Protein AF-A0A6G6J4X2-F1 (afdb_monomer_lite)

Sequence (137 aa):
MLRALFSVLLLALLAGCSLSPAQPPAPAPKPPVDLPVDAQNCLTHQECTLKTSRTLLFVFDYAEAGAALVENENRVLSTPEKAPKKGWPAIRIQLADPDGGRFEFSSECRQKRCIIKESRLLSCYRSYLDGKACRFR

Radius of gyration: 22.94 Å; chains: 1; bounding box: 40×28×81 Å

Foldseek 3Di:
DVVVVVVVVVVVVVVVPPPDDDDPPDPDDDPPPPDPPQLFWDAALVLLVQLVVLLVVLQVVLVVVPAARFDDDPQWTWRDPPGDLPQAWTKIWRRADSGIDGIDIFTGNPDPHHLADRVLSVVQSSCSSVVHHDDRD

pLDDT: mean 85.98, std 15.43, range [48.66, 98.75]

Structure (mmCIF, N/CA/C/O backbone):
data_AF-A0A6G6J4X2-F1
#
_entry.id   AF-A0A6G6J4X2-F1
#
loop_
_atom_site.group_PDB
_atom_site.id
_atom_site.type_symbol
_atom_site.label_atom_id
_atom_site.label_alt_id
_atom_site.label_comp_id
_atom_site.label_asym_id
_atom_site.label_entity_id
_atom_site.label_seq_id
_atom_site.pdbx_PDB_ins_code
_atom_site.Cartn_x
_atom_site.Cartn_y
_atom_site.Cartn_z
_atom_site.occupancy
_atom_site.B_iso_or_equiv
_atom_site.auth_seq_id
_atom_site.auth_comp_id
_atom_site.auth_asym_id
_atom_site.auth_atom_id
_atom_site.pdbx_PDB_model_num
ATOM 1 N N . MET A 1 1 ? -17.379 -1.011 -58.430 1.00 51.94 1 MET A N 1
ATOM 2 C CA . MET A 1 1 ? -16.036 -1.629 -58.310 1.00 51.94 1 MET A CA 1
ATOM 3 C C . MET A 1 1 ? -15.100 -0.906 -57.328 1.00 51.94 1 MET A C 1
ATOM 5 O O . MET A 1 1 ? -14.203 -1.548 -56.805 1.00 51.94 1 MET A O 1
ATOM 9 N N . LEU A 1 2 ? -15.350 0.365 -56.972 1.00 55.16 2 LEU A N 1
ATOM 10 C CA . LEU A 1 2 ? -14.530 1.139 -56.017 1.00 55.16 2 LEU A CA 1
ATOM 11 C C . LEU A 1 2 ? -14.575 0.652 -54.548 1.00 55.16 2 LEU A C 1
ATOM 13 O O . LEU A 1 2 ? -13.613 0.830 -53.812 1.00 55.16 2 LEU A O 1
ATOM 17 N N . ARG A 1 3 ? -15.673 0.013 -54.115 1.00 56.06 3 ARG A N 1
ATOM 18 C CA . ARG A 1 3 ? -15.835 -0.487 -52.732 1.00 56.06 3 ARG A CA 1
ATOM 19 C C . ARG A 1 3 ? -14.957 -1.700 -52.403 1.00 56.06 3 ARG A C 1
ATOM 21 O O . ARG A 1 3 ? -14.487 -1.805 -51.280 1.00 56.06 3 ARG A O 1
ATOM 28 N N . ALA A 1 4 ? -14.706 -2.580 -53.374 1.00 57.44 4 ALA A N 1
ATOM 29 C CA . ALA A 1 4 ? -13.888 -3.778 -53.162 1.00 57.44 4 ALA A CA 1
ATOM 30 C C . ALA A 1 4 ? -12.397 -3.437 -53.000 1.00 57.44 4 ALA A C 1
ATOM 32 O O . ALA A 1 4 ? -11.707 -4.041 -52.185 1.00 57.44 4 ALA A O 1
ATOM 33 N N . LEU A 1 5 ? -11.924 -2.412 -53.717 1.00 58.09 5 LEU A N 1
ATOM 34 C CA . LEU A 1 5 ? -10.549 -1.913 -53.620 1.00 58.09 5 LEU A CA 1
ATOM 35 C C . LEU A 1 5 ? -10.243 -1.331 -52.232 1.00 58.09 5 LEU A C 1
ATOM 37 O O . LEU A 1 5 ? -9.147 -1.519 -51.713 1.00 58.09 5 LEU A O 1
ATOM 41 N N . PHE A 1 6 ? -11.227 -0.686 -51.602 1.00 59.97 6 PHE A N 1
ATOM 42 C CA . PHE A 1 6 ? -11.068 -0.102 -50.269 1.00 59.97 6 PHE A CA 1
ATOM 43 C C . PHE A 1 6 ? -10.933 -1.172 -49.175 1.00 59.97 6 PHE A C 1
ATOM 45 O O . PHE A 1 6 ? -10.110 -1.035 -48.272 1.00 59.97 6 PHE A O 1
ATOM 52 N N . SER A 1 7 ? -11.686 -2.272 -49.282 1.00 62.25 7 SER A N 1
ATOM 53 C CA . SER A 1 7 ? -11.605 -3.393 -48.335 1.00 62.25 7 SER A CA 1
ATOM 54 C C . SER A 1 7 ? -10.265 -4.128 -48.404 1.00 62.25 7 SER A C 1
ATOM 56 O O . SER A 1 7 ? -9.724 -4.501 -47.366 1.00 62.25 7 SER A O 1
ATOM 58 N N . VAL A 1 8 ? -9.694 -4.288 -49.603 1.00 65.06 8 VAL A N 1
ATOM 59 C CA . VAL A 1 8 ? -8.372 -4.915 -49.784 1.00 65.06 8 VAL A CA 1
ATOM 60 C C . VAL A 1 8 ? -7.253 -4.024 -49.229 1.00 65.06 8 VAL A C 1
ATOM 62 O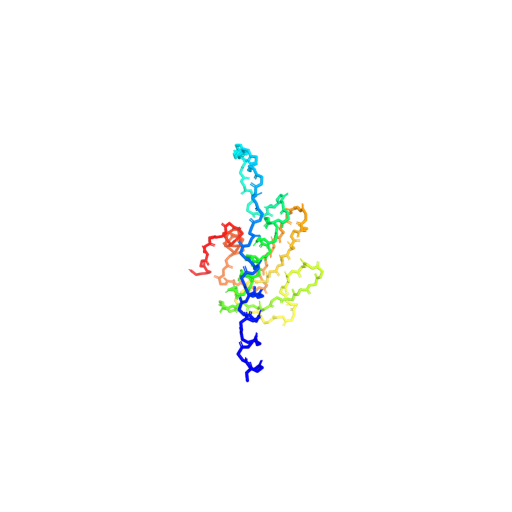 O . VAL A 1 8 ? -6.322 -4.527 -48.603 1.00 65.06 8 VAL A O 1
ATOM 65 N N . LEU A 1 9 ? -7.371 -2.700 -49.378 1.00 66.88 9 LEU A N 1
ATOM 66 C CA . LEU A 1 9 ? -6.396 -1.745 -48.845 1.00 66.88 9 LEU A CA 1
ATOM 67 C C . LEU A 1 9 ? -6.385 -1.716 -47.303 1.00 66.88 9 LEU A C 1
ATOM 69 O O . LEU A 1 9 ? -5.317 -1.685 -46.695 1.00 66.88 9 LEU A O 1
ATOM 73 N N . LEU A 1 10 ? -7.559 -1.796 -46.665 1.00 63.12 10 LEU A N 1
ATOM 74 C CA . LEU A 1 10 ? -7.700 -1.876 -45.203 1.00 63.12 10 LEU A CA 1
ATOM 75 C C . LEU A 1 10 ? -7.101 -3.165 -44.615 1.00 63.12 10 LEU A C 1
ATOM 77 O O . LEU A 1 10 ? -6.462 -3.114 -43.567 1.00 63.12 10 LEU A O 1
ATOM 81 N N . LEU A 1 11 ? -7.251 -4.302 -45.302 1.00 61.44 11 LEU A N 1
ATOM 82 C CA . LEU A 1 11 ? -6.641 -5.576 -44.897 1.00 61.44 11 LEU A CA 1
ATOM 83 C C . LEU A 1 11 ? -5.106 -5.553 -45.006 1.00 61.44 11 LEU A C 1
ATOM 85 O O . LEU A 1 11 ? -4.429 -6.107 -44.143 1.00 61.44 11 LEU A O 1
ATOM 89 N N . ALA A 1 12 ? -4.550 -4.872 -46.013 1.00 61.66 12 ALA A N 1
ATOM 90 C CA . ALA A 1 12 ? -3.101 -4.716 -46.163 1.00 61.66 12 ALA A CA 1
ATOM 91 C C . ALA A 1 12 ? -2.480 -3.807 -45.083 1.00 61.66 12 ALA A C 1
ATOM 93 O O . ALA A 1 12 ? -1.372 -4.073 -44.621 1.00 61.66 12 ALA A O 1
ATOM 94 N N . LEU A 1 13 ? -3.203 -2.775 -44.633 1.00 60.25 13 LEU A N 1
ATOM 95 C CA . LEU A 1 13 ? -2.758 -1.880 -43.555 1.00 60.25 13 LEU A CA 1
ATOM 96 C C . LEU A 1 13 ? -2.706 -2.579 -42.183 1.00 60.25 13 LEU A C 1
ATOM 98 O O . LEU A 1 13 ? -1.834 -2.270 -41.375 1.00 60.25 13 LEU A O 1
ATOM 102 N N . LEU A 1 14 ? -3.586 -3.555 -41.930 1.00 59.31 14 LEU A N 1
ATOM 103 C CA . LEU A 1 14 ? -3.611 -4.337 -40.682 1.00 59.31 14 LEU A CA 1
ATOM 104 C C . LEU A 1 14 ? -2.518 -5.421 -40.614 1.00 59.31 14 LEU A C 1
ATOM 106 O O . LEU A 1 14 ? -2.152 -5.850 -39.521 1.00 59.31 14 LEU A O 1
ATOM 110 N N . ALA A 1 15 ? -1.960 -5.842 -41.755 1.00 57.84 15 ALA A N 1
ATOM 111 C CA . ALA A 1 15 ? -0.886 -6.838 -41.814 1.00 57.84 15 ALA A CA 1
ATOM 112 C C . ALA A 1 15 ? 0.510 -6.265 -41.482 1.00 57.84 15 ALA A C 1
ATOM 114 O O . ALA A 1 15 ? 1.460 -7.021 -41.287 1.00 57.84 15 ALA A O 1
ATOM 115 N N . GLY A 1 16 ? 0.651 -4.937 -41.390 1.00 56.72 16 GLY A N 1
ATOM 116 C CA . GLY A 1 16 ? 1.925 -4.269 -41.099 1.00 56.72 16 GLY A CA 1
ATOM 117 C C . GLY A 1 16 ? 2.370 -4.318 -39.630 1.00 56.72 16 GLY A C 1
ATOM 118 O O . GLY A 1 16 ? 3.520 -4.004 -39.339 1.00 56.72 16 GLY A O 1
ATOM 119 N N . CYS A 1 17 ? 1.502 -4.722 -38.696 1.00 59.34 17 CYS A N 1
ATOM 120 C CA . CYS A 1 17 ? 1.813 -4.702 -37.259 1.00 59.34 17 CYS A CA 1
ATOM 121 C C . CYS A 1 17 ? 2.515 -5.967 -36.733 1.00 59.34 17 CYS A C 1
ATOM 123 O O . CYS A 1 17 ? 2.827 -6.024 -35.546 1.00 59.34 17 CYS A O 1
ATOM 125 N N . SER A 1 18 ? 2.780 -6.972 -37.575 1.00 55.97 18 SER A N 1
ATOM 126 C CA . SER A 1 18 ? 3.456 -8.215 -37.165 1.00 55.97 18 SER A CA 1
ATOM 127 C C . SER A 1 18 ? 4.938 -8.287 -37.544 1.00 55.97 18 SER A C 1
ATOM 129 O O . SER A 1 18 ? 5.578 -9.299 -37.261 1.00 55.97 18 SER A O 1
ATOM 131 N N . LEU A 1 19 ? 5.515 -7.249 -38.166 1.00 56.03 19 LEU A N 1
ATOM 132 C CA . LEU A 1 19 ? 6.968 -7.174 -38.342 1.00 56.03 19 LEU A CA 1
ATOM 133 C C . LEU A 1 19 ? 7.620 -6.766 -37.016 1.00 56.03 19 LEU A C 1
ATOM 135 O O . LEU A 1 19 ? 8.007 -5.618 -36.809 1.00 56.03 19 LEU A O 1
ATOM 139 N N . SER A 1 20 ? 7.739 -7.730 -36.105 1.00 59.72 20 SER A N 1
ATOM 140 C CA . SER A 1 20 ? 8.675 -7.628 -34.991 1.00 59.72 20 SER A CA 1
ATOM 141 C C . SER A 1 20 ? 10.096 -7.572 -35.564 1.00 59.72 20 SER A C 1
ATOM 143 O O . SER A 1 20 ? 10.507 -8.525 -36.233 1.00 59.72 20 SER A O 1
ATOM 145 N N . PRO A 1 21 ? 10.867 -6.492 -35.343 1.00 65.88 21 PRO A N 1
ATOM 146 C CA . PRO A 1 21 ? 12.286 -6.506 -35.664 1.00 65.88 21 PRO A CA 1
ATOM 147 C C . PRO A 1 21 ? 12.962 -7.626 -34.867 1.00 65.88 21 PRO A C 1
ATOM 149 O O . PRO A 1 21 ? 12.620 -7.862 -33.706 1.00 65.88 21 PRO A O 1
ATOM 152 N N . ALA A 1 22 ? 13.903 -8.332 -35.499 1.00 67.50 22 ALA A N 1
ATOM 153 C CA . ALA A 1 22 ? 14.686 -9.371 -34.843 1.00 67.50 22 ALA A CA 1
ATOM 154 C C . ALA A 1 22 ? 15.351 -8.780 -33.593 1.00 67.50 22 ALA A C 1
ATOM 156 O O . ALA A 1 22 ? 16.185 -7.877 -33.682 1.00 67.50 22 ALA A O 1
ATOM 157 N N . GLN A 1 23 ? 14.924 -9.254 -32.424 1.00 65.50 23 GLN A N 1
ATOM 158 C CA . GLN A 1 23 ? 15.416 -8.755 -31.152 1.00 65.50 23 GLN A CA 1
ATOM 159 C C . GLN A 1 23 ? 16.892 -9.159 -31.011 1.00 65.50 23 GLN A C 1
ATOM 161 O O . GLN A 1 23 ? 17.213 -10.331 -31.232 1.00 65.50 23 GLN A O 1
ATOM 166 N N . PRO A 1 24 ? 17.802 -8.225 -30.671 1.00 75.19 24 PRO A N 1
ATOM 167 C CA . PRO A 1 24 ? 19.191 -8.565 -30.401 1.00 75.19 24 PRO A CA 1
ATOM 168 C C . PRO A 1 24 ? 19.262 -9.6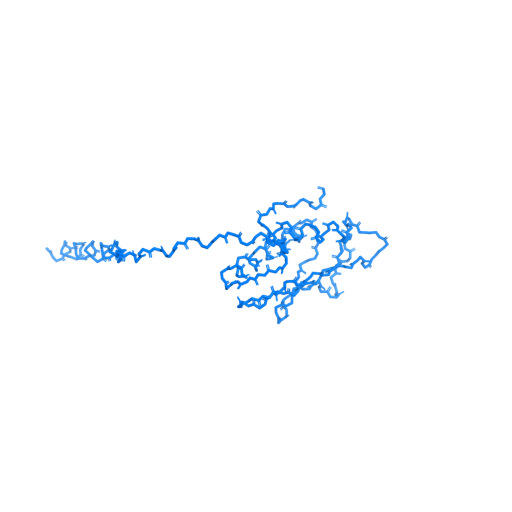72 -29.342 1.00 75.19 24 PRO A C 1
ATOM 170 O O . PRO A 1 24 ? 18.418 -9.688 -28.436 1.00 75.19 24 PRO A O 1
ATOM 173 N N . PRO A 1 25 ? 20.244 -10.587 -29.424 1.00 73.94 25 PRO A N 1
ATOM 174 C CA . PRO A 1 25 ? 20.412 -11.626 -28.420 1.00 73.94 25 PRO A CA 1
ATOM 175 C C . PRO A 1 25 ? 20.500 -10.975 -27.040 1.00 73.94 25 PRO A C 1
ATOM 177 O O . PRO A 1 25 ? 21.331 -10.095 -26.802 1.00 73.94 25 PRO A O 1
ATOM 180 N N . ALA A 1 26 ? 19.588 -11.376 -26.153 1.00 76.88 26 ALA A N 1
ATOM 181 C CA . ALA A 1 26 ? 19.547 -10.851 -24.802 1.00 76.88 26 ALA A CA 1
ATOM 182 C C . ALA A 1 26 ? 20.891 -11.141 -24.109 1.00 76.88 26 ALA A C 1
ATOM 184 O O . ALA A 1 26 ? 21.413 -12.254 -24.240 1.00 76.88 26 ALA A O 1
ATOM 185 N N . PRO A 1 27 ? 21.469 -10.168 -23.383 1.00 76.06 27 PRO A N 1
ATOM 186 C CA . PRO A 1 27 ? 22.659 -10.418 -22.588 1.00 76.06 27 PRO A CA 1
ATOM 187 C C . PRO A 1 27 ? 22.388 -11.548 -21.592 1.00 76.06 27 PRO A C 1
ATOM 189 O O . PRO A 1 27 ? 21.276 -11.682 -21.075 1.00 76.06 27 PRO A O 1
ATOM 192 N N . ALA A 1 28 ? 23.415 -12.364 -21.342 1.00 76.88 28 ALA A N 1
ATOM 193 C CA . ALA A 1 28 ? 23.324 -13.491 -20.425 1.00 76.88 28 ALA A CA 1
ATOM 194 C C . ALA A 1 28 ? 22.734 -13.035 -19.074 1.00 76.88 28 ALA A C 1
ATOM 196 O O . ALA A 1 28 ? 23.161 -11.994 -18.554 1.00 76.88 28 ALA A O 1
ATOM 197 N N . PRO A 1 29 ? 21.769 -13.782 -18.501 1.00 70.44 29 PRO A N 1
ATOM 198 C CA . PRO A 1 29 ? 21.213 -13.461 -17.197 1.00 70.44 29 PRO A CA 1
ATOM 199 C C . PRO A 1 29 ? 22.349 -13.338 -16.184 1.00 70.44 29 PRO A C 1
ATOM 201 O O . PRO A 1 29 ? 23.132 -14.273 -16.002 1.00 70.44 29 PRO A O 1
ATOM 204 N N . LYS A 1 30 ? 22.461 -12.176 -15.535 1.00 71.69 30 LYS A N 1
ATOM 205 C CA . LYS A 1 30 ? 23.375 -12.035 -14.400 1.00 71.69 30 LYS A CA 1
ATOM 206 C C . LYS A 1 30 ? 22.934 -13.034 -13.321 1.00 71.69 30 LYS A C 1
ATOM 208 O O . LYS A 1 30 ? 21.725 -13.141 -13.091 1.00 71.69 30 LYS A O 1
ATOM 213 N N . PRO A 1 31 ? 23.867 -13.752 -12.670 1.00 62.03 31 PRO A N 1
ATOM 214 C CA . PRO A 1 31 ? 23.528 -14.622 -11.553 1.00 62.03 31 PRO A CA 1
ATOM 215 C C . PRO A 1 31 ? 22.716 -13.828 -10.523 1.00 62.03 31 PRO A C 1
ATOM 217 O O . PRO A 1 31 ? 23.100 -12.690 -10.222 1.00 62.03 31 PRO A O 1
ATOM 220 N N . PRO A 1 32 ? 21.596 -14.368 -10.013 1.00 60.16 32 PRO A N 1
ATOM 221 C CA . PRO A 1 32 ? 20.832 -13.690 -8.983 1.00 60.16 32 PRO A CA 1
ATOM 222 C C . PRO A 1 32 ? 21.743 -13.477 -7.775 1.00 60.16 32 PRO A C 1
ATOM 224 O O . PRO A 1 32 ? 22.293 -14.421 -7.210 1.00 60.16 32 PRO A O 1
ATOM 227 N N . VAL A 1 33 ? 21.952 -12.211 -7.424 1.00 52.00 33 VAL A N 1
ATOM 228 C CA . VAL A 1 33 ? 22.633 -11.840 -6.188 1.00 52.00 33 VAL A CA 1
ATOM 229 C C . VAL A 1 33 ? 21.656 -12.148 -5.060 1.00 52.00 33 VAL A C 1
ATOM 231 O O . VAL A 1 33 ? 20.656 -11.452 -4.900 1.00 52.00 33 VAL A O 1
ATOM 234 N N . ASP A 1 34 ? 21.939 -13.212 -4.316 1.00 51.59 34 ASP A N 1
ATOM 235 C CA . ASP A 1 34 ? 21.117 -13.702 -3.207 1.00 51.59 34 ASP A CA 1
ATOM 236 C C . ASP A 1 34 ? 21.380 -12.859 -1.944 1.00 51.59 34 ASP A C 1
ATOM 238 O O . ASP A 1 34 ? 21.923 -13.307 -0.936 1.00 51.59 34 ASP A O 1
ATOM 242 N N . LEU A 1 35 ? 21.079 -11.563 -2.036 1.00 48.66 35 LEU A N 1
ATOM 243 C CA . LEU A 1 35 ? 20.862 -10.739 -0.852 1.00 48.66 35 LEU A CA 1
ATOM 244 C C . LEU A 1 35 ? 19.444 -11.032 -0.353 1.00 48.66 35 LEU A C 1
ATOM 246 O O . LEU A 1 35 ? 18.564 -11.257 -1.185 1.00 48.66 35 LEU A O 1
ATOM 250 N N . PRO A 1 36 ? 19.176 -10.983 0.967 1.00 53.78 36 PRO A N 1
ATOM 251 C CA . PRO A 1 36 ? 17.809 -11.016 1.464 1.00 53.78 36 PRO A CA 1
ATOM 252 C C . PRO A 1 36 ? 17.030 -9.923 0.736 1.00 53.78 36 PRO A C 1
ATOM 254 O O . PRO A 1 36 ? 17.289 -8.735 0.946 1.00 53.78 36 PRO A O 1
ATOM 257 N N . VAL A 1 37 ? 16.141 -10.317 -0.176 1.00 67.12 37 VAL A N 1
ATOM 258 C CA . VAL A 1 37 ? 15.352 -9.361 -0.944 1.00 67.12 37 VAL A CA 1
ATOM 259 C C . VAL A 1 37 ? 14.420 -8.712 0.058 1.00 67.12 37 VAL A C 1
ATOM 261 O O . VAL A 1 37 ? 13.422 -9.292 0.484 1.00 67.12 37 VAL A O 1
ATOM 264 N N . ASP A 1 38 ? 14.787 -7.518 0.506 1.00 84.88 38 ASP A N 1
ATOM 265 C CA . ASP A 1 38 ? 13.883 -6.705 1.287 1.00 84.88 38 ASP A CA 1
ATOM 266 C C . ASP A 1 38 ? 12.683 -6.407 0.393 1.00 84.88 38 ASP A C 1
ATOM 268 O O . ASP A 1 38 ? 12.794 -5.665 -0.584 1.00 84.88 38 ASP A O 1
ATOM 272 N N . ALA A 1 39 ? 11.538 -7.006 0.718 1.00 90.50 39 ALA A N 1
ATOM 273 C CA . ALA A 1 39 ? 10.304 -6.840 -0.037 1.00 90.50 39 ALA A CA 1
ATOM 274 C C . ALA A 1 39 ? 9.974 -5.356 -0.274 1.00 90.50 39 ALA A C 1
ATOM 276 O O . ALA A 1 39 ? 9.396 -5.010 -1.302 1.00 90.50 39 ALA A O 1
ATOM 277 N N . GLN A 1 40 ? 10.387 -4.472 0.641 1.00 95.69 40 GLN A N 1
ATOM 278 C CA . GLN A 1 40 ? 10.163 -3.034 0.560 1.00 95.69 40 GLN A CA 1
ATOM 279 C C . GLN A 1 40 ? 11.183 -2.273 -0.292 1.00 95.69 40 GLN A C 1
ATOM 281 O O . GLN A 1 40 ? 10.947 -1.099 -0.539 1.00 95.69 40 GLN A O 1
ATOM 286 N N . ASN A 1 41 ? 12.273 -2.881 -0.756 1.00 96.19 41 ASN A N 1
ATOM 287 C CA . ASN A 1 41 ? 13.202 -2.239 -1.687 1.00 96.19 41 ASN A CA 1
ATOM 288 C C . ASN A 1 41 ? 12.848 -2.572 -3.139 1.00 96.19 41 ASN A C 1
ATOM 290 O O . ASN A 1 41 ? 12.361 -3.662 -3.429 1.00 96.19 41 ASN A O 1
ATOM 294 N N . CYS A 1 42 ? 13.113 -1.642 -4.049 1.00 95.12 42 CYS A N 1
ATOM 295 C CA . CYS A 1 42 ? 13.132 -1.879 -5.487 1.00 95.12 42 CYS A CA 1
ATOM 296 C C . CYS A 1 42 ? 14.386 -1.248 -6.096 1.00 95.12 42 CYS A C 1
ATOM 298 O O . CYS A 1 42 ? 14.832 -0.192 -5.643 1.00 95.12 42 CYS A O 1
ATOM 300 N N . LEU A 1 43 ? 14.970 -1.907 -7.098 1.00 93.44 43 LEU A N 1
ATOM 301 C CA . LEU A 1 43 ? 16.253 -1.501 -7.690 1.00 93.44 43 LEU A CA 1
ATOM 302 C C . LEU A 1 43 ? 16.127 -0.958 -9.114 1.00 93.44 43 LEU A C 1
ATOM 304 O O . LEU A 1 43 ? 17.071 -0.374 -9.633 1.00 93.44 43 LEU A O 1
ATOM 308 N N . THR A 1 44 ? 14.996 -1.206 -9.772 1.00 94.62 44 THR A N 1
ATOM 309 C CA . THR A 1 44 ? 14.784 -0.832 -11.173 1.00 94.62 44 THR A CA 1
ATOM 310 C C . THR A 1 44 ? 13.422 -0.194 -11.363 1.00 94.62 44 THR A C 1
ATOM 312 O O . THR A 1 44 ? 12.476 -0.510 -10.641 1.00 94.62 44 THR A O 1
ATOM 315 N N . HIS A 1 45 ? 13.296 0.614 -12.415 1.00 95.44 45 HIS A N 1
ATOM 316 C CA . HIS A 1 45 ? 12.042 1.272 -12.765 1.00 95.44 45 HIS A CA 1
ATOM 317 C C . HIS A 1 45 ? 10.860 0.318 -12.935 1.00 95.44 45 HIS A C 1
ATOM 319 O O . HIS A 1 45 ? 9.751 0.563 -12.451 1.00 95.44 45 HIS A O 1
ATOM 325 N N . GLN A 1 46 ? 11.111 -0.818 -13.581 1.00 96.50 46 GLN A N 1
ATOM 326 C CA . GLN A 1 46 ? 10.109 -1.857 -13.768 1.00 96.50 46 GLN A CA 1
ATOM 327 C C . GLN A 1 46 ? 9.691 -2.489 -12.434 1.00 96.50 46 GLN A C 1
ATOM 329 O O . GLN A 1 46 ? 8.499 -2.678 -12.191 1.00 96.50 46 GLN A O 1
ATOM 334 N N . GLU A 1 47 ? 10.651 -2.799 -11.560 1.00 95.38 47 GLU A N 1
ATOM 335 C CA . GLU A 1 47 ? 10.363 -3.373 -10.246 1.00 95.38 47 GLU A CA 1
ATOM 336 C C . GLU A 1 47 ? 9.592 -2.388 -9.361 1.00 95.38 47 GLU A C 1
ATOM 338 O O . GLU A 1 47 ? 8.591 -2.769 -8.753 1.00 95.38 47 GLU A O 1
ATOM 343 N N . CYS A 1 48 ? 10.019 -1.123 -9.317 1.00 96.75 48 CYS A N 1
ATOM 344 C CA . CYS A 1 48 ? 9.354 -0.086 -8.537 1.00 96.75 48 CYS A CA 1
ATOM 345 C C . CYS A 1 48 ? 7.921 0.128 -9.027 1.00 96.75 48 CYS A C 1
ATOM 347 O O . CYS A 1 48 ? 7.000 0.121 -8.215 1.00 96.75 48 CYS A O 1
ATOM 349 N N . THR A 1 49 ? 7.705 0.200 -10.344 1.00 97.25 49 THR A N 1
ATOM 350 C CA . THR A 1 49 ? 6.361 0.315 -10.932 1.00 97.25 49 THR A CA 1
ATOM 351 C C . THR A 1 49 ? 5.479 -0.879 -10.561 1.00 97.25 49 THR A C 1
ATOM 353 O O . THR A 1 49 ? 4.349 -0.696 -10.105 1.00 97.25 49 THR A O 1
ATOM 356 N N . LEU A 1 50 ? 5.998 -2.106 -10.680 1.00 97.56 50 LEU A N 1
ATOM 357 C CA . LEU A 1 50 ? 5.267 -3.318 -10.304 1.00 97.56 50 LEU A CA 1
ATOM 358 C C . LEU A 1 50 ? 4.904 -3.326 -8.812 1.00 97.56 50 LEU A C 1
ATOM 360 O O . LEU A 1 50 ? 3.779 -3.676 -8.444 1.00 97.56 50 LEU A O 1
ATOM 364 N N . LYS A 1 51 ? 5.839 -2.931 -7.944 1.00 97.94 51 LYS A N 1
ATOM 365 C CA . LYS A 1 51 ? 5.603 -2.832 -6.501 1.00 97.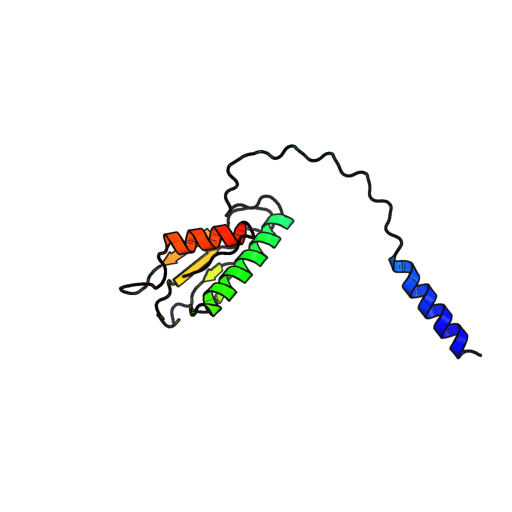94 51 LYS A CA 1
ATOM 366 C C . LYS A 1 51 ? 4.617 -1.721 -6.160 1.00 97.94 51 LYS A C 1
ATOM 368 O O . LYS A 1 51 ? 3.749 -1.955 -5.330 1.00 97.94 51 LYS A O 1
ATOM 373 N N . THR A 1 52 ? 4.636 -0.589 -6.862 1.00 98.00 52 THR A N 1
ATOM 374 C CA . THR A 1 52 ? 3.599 0.444 -6.744 1.00 98.00 52 THR A CA 1
ATOM 375 C C . THR A 1 52 ? 2.223 -0.110 -7.101 1.00 98.00 52 THR A C 1
ATOM 377 O O . THR A 1 52 ? 1.293 0.061 -6.317 1.00 98.00 52 THR A O 1
ATOM 380 N N . SER A 1 53 ? 2.074 -0.831 -8.218 1.00 98.00 53 SER A N 1
ATOM 381 C CA . SER A 1 53 ? 0.796 -1.470 -8.566 1.00 98.00 53 SER A CA 1
ATOM 382 C C . SER A 1 53 ? 0.323 -2.440 -7.477 1.00 98.00 53 SER A C 1
ATOM 384 O O . SER A 1 53 ? -0.851 -2.441 -7.117 1.00 98.00 53 SER A O 1
ATOM 386 N N . ARG A 1 54 ? 1.235 -3.224 -6.892 1.00 98.06 54 ARG A N 1
ATOM 387 C CA . ARG A 1 54 ? 0.933 -4.137 -5.776 1.00 98.06 54 ARG A CA 1
ATOM 388 C C . ARG A 1 54 ? 0.558 -3.404 -4.487 1.00 98.06 54 ARG A C 1
ATOM 390 O O . ARG A 1 54 ? -0.347 -3.849 -3.788 1.00 98.06 54 ARG A O 1
ATOM 397 N N . THR A 1 55 ? 1.197 -2.273 -4.190 1.00 98.25 55 THR A N 1
ATOM 398 C CA . THR A 1 55 ? 0.805 -1.390 -3.084 1.00 98.25 55 THR A CA 1
ATOM 399 C C . THR A 1 55 ? -0.610 -0.853 -3.284 1.00 98.25 55 THR A C 1
ATOM 401 O O . THR A 1 55 ? -1.375 -0.801 -2.324 1.00 98.25 55 THR A O 1
ATOM 404 N N . LEU A 1 56 ? -0.982 -0.495 -4.518 1.00 97.81 56 LEU A N 1
ATOM 405 C CA . LEU A 1 56 ? -2.339 -0.047 -4.833 1.00 97.81 56 LEU A CA 1
ATOM 406 C C . LEU A 1 56 ? -3.371 -1.168 -4.633 1.00 97.81 56 LEU A C 1
ATOM 408 O O . LEU A 1 56 ? -4.403 -0.939 -4.013 1.00 97.81 56 LEU A O 1
ATOM 412 N N . LEU A 1 57 ? -3.070 -2.394 -5.067 1.00 97.25 57 LEU A N 1
ATOM 413 C CA . LEU A 1 57 ? -3.926 -3.554 -4.786 1.00 97.25 57 LEU A CA 1
ATOM 414 C C . LEU A 1 57 ? -4.086 -3.792 -3.279 1.00 97.25 57 LEU A C 1
ATOM 416 O O . LEU A 1 57 ? -5.203 -3.943 -2.800 1.00 97.25 57 LEU A O 1
ATOM 420 N N . PHE A 1 58 ? -2.990 -3.726 -2.516 1.00 97.75 58 PHE A N 1
ATOM 421 C CA . PHE A 1 58 ? -3.039 -3.852 -1.060 1.00 97.75 58 PHE A CA 1
ATOM 422 C C . PHE A 1 58 ? -3.999 -2.842 -0.418 1.00 97.75 58 PHE A C 1
ATOM 424 O O . PHE A 1 58 ? -4.774 -3.226 0.455 1.00 97.75 58 PHE A O 1
ATOM 431 N N . VAL A 1 59 ? -3.958 -1.561 -0.812 1.00 97.50 59 VAL A N 1
ATOM 432 C CA . VAL A 1 59 ? -4.845 -0.550 -0.208 1.00 97.50 59 VAL A CA 1
ATOM 433 C C . VAL A 1 59 ? -6.309 -0.751 -0.597 1.00 97.50 59 VAL A C 1
ATOM 435 O O . VAL A 1 59 ? -7.180 -0.476 0.229 1.00 97.50 59 VAL A O 1
ATOM 438 N N . PHE A 1 60 ? -6.593 -1.271 -1.796 1.00 96.56 60 PHE A N 1
ATOM 439 C CA . PHE A 1 60 ? -7.956 -1.632 -2.188 1.00 96.56 60 PHE A CA 1
ATOM 440 C C . PHE A 1 60 ? -8.476 -2.824 -1.386 1.00 96.56 60 PHE A C 1
ATOM 442 O O . PHE A 1 60 ? -9.534 -2.708 -0.772 1.00 96.56 60 PHE A O 1
ATOM 449 N N . ASP A 1 61 ? -7.704 -3.904 -1.283 1.00 96.75 61 ASP A N 1
ATOM 450 C CA . ASP A 1 61 ? -8.099 -5.096 -0.525 1.00 96.75 61 ASP A CA 1
ATOM 451 C C . ASP A 1 61 ? -8.216 -4.783 0.981 1.00 96.75 61 ASP A C 1
ATOM 453 O O . ASP A 1 61 ? -9.073 -5.317 1.691 1.00 96.75 61 ASP A O 1
ATOM 457 N N . TYR A 1 62 ? -7.380 -3.869 1.490 1.00 96.00 62 TYR A N 1
ATOM 458 C CA . TYR A 1 62 ? -7.471 -3.359 2.859 1.00 96.00 62 TYR A CA 1
ATOM 459 C C . TYR A 1 62 ? -8.788 -2.609 3.103 1.00 96.00 62 TYR A C 1
ATOM 461 O O . TYR A 1 62 ? -9.455 -2.831 4.119 1.00 96.00 62 TYR A O 1
ATOM 469 N N . ALA A 1 63 ? -9.193 -1.750 2.163 1.00 95.50 63 ALA A N 1
ATOM 470 C CA . ALA A 1 63 ? -10.465 -1.039 2.227 1.00 95.50 63 ALA A CA 1
ATOM 471 C C . ALA A 1 63 ? -11.667 -1.986 2.061 1.00 95.50 63 ALA A C 1
ATOM 473 O O . ALA A 1 63 ? -12.638 -1.866 2.809 1.00 95.50 63 ALA A O 1
ATOM 474 N N . GLU A 1 64 ? -11.587 -2.968 1.159 1.00 95.12 64 GLU A N 1
ATOM 475 C CA . GLU A 1 64 ? -12.614 -4.001 0.968 1.00 95.12 64 GLU A CA 1
ATOM 476 C C . GLU A 1 64 ? -12.851 -4.805 2.254 1.00 95.12 64 GLU A C 1
ATOM 478 O O . GLU A 1 64 ? -13.992 -5.074 2.632 1.00 95.12 64 GLU A O 1
ATOM 483 N N . ALA A 1 65 ? -11.786 -5.107 3.003 1.00 94.56 65 ALA A N 1
ATOM 484 C CA . ALA A 1 65 ? -11.892 -5.776 4.298 1.00 94.56 65 ALA A CA 1
ATOM 485 C C . ALA A 1 65 ? -12.611 -4.929 5.376 1.00 94.56 65 ALA A C 1
ATOM 487 O O . ALA A 1 65 ? -12.980 -5.446 6.439 1.00 94.56 65 ALA A O 1
ATOM 488 N N . GLY A 1 66 ? -12.847 -3.643 5.108 1.00 94.06 66 GLY A N 1
ATOM 489 C CA . GLY A 1 66 ? -13.614 -2.719 5.940 1.00 94.06 66 GLY A CA 1
ATOM 490 C C . GLY A 1 66 ? -12.791 -1.584 6.548 1.00 94.06 66 GLY A C 1
ATOM 491 O O . GLY A 1 66 ? -13.326 -0.837 7.377 1.00 94.06 66 GLY A O 1
ATOM 492 N N . ALA A 1 67 ? -11.511 -1.457 6.182 1.00 95.44 67 ALA A N 1
ATOM 493 C CA . ALA A 1 67 ? -10.703 -0.311 6.570 1.00 95.44 67 ALA A CA 1
ATOM 494 C C . ALA A 1 67 ? -11.120 0.960 5.811 1.00 95.44 67 ALA A C 1
ATOM 496 O O . ALA A 1 67 ? -11.960 0.941 4.912 1.00 95.44 67 ALA A O 1
ATOM 497 N N . ALA A 1 68 ? -10.552 2.099 6.200 1.00 95.06 68 ALA A N 1
ATOM 498 C CA . ALA A 1 68 ? -10.791 3.351 5.497 1.00 95.06 68 ALA A CA 1
ATOM 499 C C . ALA A 1 68 ? -10.050 3.384 4.151 1.00 95.06 68 ALA A C 1
ATOM 501 O O . ALA A 1 68 ? -8.915 2.914 4.059 1.00 95.06 68 ALA A O 1
ATOM 502 N N . LEU A 1 69 ? -10.671 4.003 3.143 1.00 95.00 69 LEU A N 1
ATOM 503 C CA . LEU A 1 69 ? -9.970 4.410 1.925 1.00 95.00 69 LEU A CA 1
ATOM 504 C C . LEU A 1 69 ? -8.855 5.398 2.281 1.00 95.00 69 LEU A C 1
ATOM 506 O O . LEU A 1 69 ? -9.010 6.219 3.188 1.00 95.00 69 LEU A O 1
ATOM 510 N N . VAL A 1 70 ? -7.738 5.292 1.568 1.00 97.31 70 VAL A N 1
ATOM 511 C CA . VAL A 1 70 ? -6.584 6.179 1.731 1.00 97.31 70 VAL A CA 1
ATOM 512 C C . VAL A 1 70 ? -6.682 7.385 0.803 1.00 97.31 70 VAL A C 1
ATOM 514 O O . VAL A 1 70 ? -7.229 7.294 -0.295 1.00 97.31 70 VAL A O 1
ATOM 517 N N . GLU A 1 71 ? -6.115 8.501 1.238 1.00 97.50 71 GLU A N 1
ATOM 518 C CA . GLU A 1 71 ? -5.816 9.658 0.397 1.00 97.50 71 GLU A CA 1
ATOM 519 C C . GLU A 1 71 ? -4.416 9.504 -0.206 1.00 97.50 71 GLU A C 1
ATOM 521 O O . GLU A 1 71 ? -3.567 8.810 0.355 1.00 97.50 71 GLU A O 1
ATOM 526 N N . ASN A 1 72 ? -4.185 10.128 -1.362 1.00 96.88 72 ASN A N 1
ATOM 527 C CA . ASN A 1 72 ? -2.874 10.184 -2.001 1.00 96.88 72 ASN A CA 1
ATOM 528 C C . ASN A 1 72 ? -2.398 11.633 -2.060 1.00 96.88 72 ASN A C 1
ATOM 530 O O . ASN A 1 72 ? -2.956 12.436 -2.806 1.00 96.88 72 ASN A O 1
ATOM 534 N N . GLU A 1 73 ? -1.333 11.932 -1.328 1.00 96.81 73 GLU A N 1
ATOM 535 C CA . GLU A 1 73 ? -0.677 13.234 -1.335 1.00 96.81 73 GLU A CA 1
ATOM 536 C C . GLU A 1 73 ? 0.814 13.042 -1.588 1.00 96.81 73 GLU A C 1
ATOM 538 O O . GLU A 1 73 ? 1.519 12.442 -0.781 1.00 96.81 73 GLU A O 1
ATOM 543 N N . ASN A 1 74 ? 1.321 13.539 -2.719 1.00 95.00 74 ASN A N 1
ATOM 544 C CA . ASN A 1 74 ? 2.753 13.502 -3.040 1.00 95.00 74 ASN A CA 1
ATOM 545 C C . ASN A 1 74 ? 3.389 12.106 -2.871 1.00 95.00 74 ASN A C 1
ATOM 547 O O . ASN A 1 74 ? 4.475 11.968 -2.307 1.00 95.00 74 ASN A O 1
ATOM 551 N N . ARG A 1 75 ? 2.714 11.060 -3.376 1.00 95.62 75 ARG A N 1
ATOM 552 C CA . ARG A 1 75 ? 3.153 9.650 -3.290 1.00 95.62 75 ARG A CA 1
ATOM 553 C C . ARG A 1 75 ? 3.134 9.069 -1.875 1.00 95.62 75 ARG A C 1
ATOM 555 O O . ARG A 1 75 ? 3.765 8.041 -1.619 1.00 95.62 75 ARG A O 1
ATOM 562 N N . VAL A 1 76 ? 2.399 9.706 -0.974 1.00 98.38 76 VAL A N 1
ATOM 563 C CA . VAL A 1 76 ? 2.050 9.177 0.338 1.00 98.38 76 VAL A CA 1
ATOM 564 C C . VAL A 1 76 ? 0.607 8.720 0.286 1.00 98.38 76 VAL A C 1
ATOM 566 O O . VAL A 1 76 ? -0.282 9.519 0.015 1.00 98.38 76 VAL A O 1
ATOM 569 N N . LEU A 1 77 ? 0.378 7.442 0.573 1.00 98.50 77 LEU A N 1
ATOM 570 C CA . LEU A 1 77 ? -0.956 6.899 0.781 1.00 98.50 77 LEU A CA 1
ATOM 571 C C . LEU A 1 77 ? -1.241 6.879 2.280 1.00 98.50 77 LEU A C 1
ATOM 573 O O . LEU A 1 77 ? -0.548 6.175 3.015 1.00 98.50 77 LEU A O 1
ATOM 577 N N . SER A 1 78 ? -2.223 7.632 2.759 1.00 98.25 78 SER A N 1
ATOM 578 C CA . SER A 1 78 ? -2.498 7.753 4.196 1.00 98.25 78 SER A CA 1
ATOM 579 C C . SER A 1 78 ? -3.978 7.602 4.519 1.00 98.25 78 SER A C 1
ATOM 581 O O . SER A 1 78 ? -4.856 7.981 3.751 1.00 98.25 78 SER A O 1
ATOM 583 N N . THR A 1 79 ? -4.279 7.022 5.681 1.00 97.88 79 THR A N 1
ATOM 584 C CA . THR A 1 79 ? -5.639 7.052 6.224 1.00 97.88 79 THR A CA 1
ATOM 585 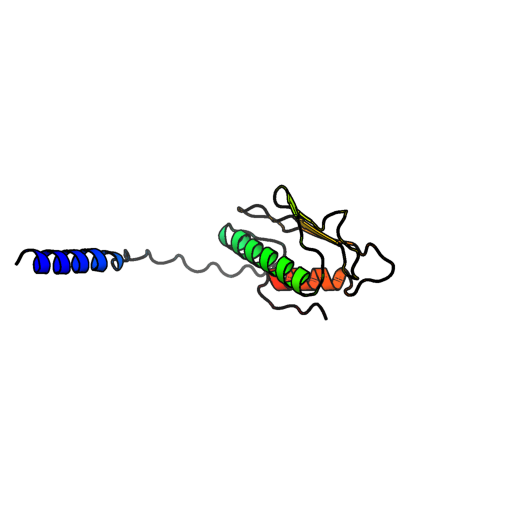C C . THR A 1 79 ? -5.996 8.488 6.630 1.00 97.88 79 THR A C 1
ATOM 587 O O . THR A 1 79 ? -5.295 9.037 7.489 1.00 97.88 79 THR A O 1
ATOM 590 N N . PRO A 1 80 ? -7.102 9.059 6.113 1.00 95.94 80 PRO A N 1
ATOM 591 C CA . PRO A 1 80 ? -7.528 10.414 6.454 1.00 95.94 80 PRO A CA 1
ATOM 592 C C . PRO A 1 80 ? -7.702 10.589 7.964 1.00 95.94 80 PRO A C 1
ATOM 594 O O . PRO A 1 80 ? -8.183 9.686 8.656 1.00 95.94 80 PRO A O 1
ATOM 597 N N . GLU A 1 81 ? -7.373 11.762 8.506 1.00 92.19 81 GLU A N 1
ATOM 598 C CA . GLU A 1 81 ? -7.499 12.020 9.951 1.00 92.19 81 GLU A CA 1
ATOM 599 C C . GLU A 1 81 ? -8.937 11.857 10.457 1.00 92.19 81 GLU A C 1
ATOM 601 O O . GLU A 1 81 ? -9.175 11.336 11.548 1.00 92.19 81 GLU A O 1
ATOM 606 N N . LYS A 1 82 ? -9.903 12.261 9.626 1.00 91.75 82 LYS A N 1
ATOM 607 C CA . LYS A 1 82 ? -11.341 12.211 9.920 1.00 91.75 82 LYS A CA 1
ATOM 608 C C . LYS A 1 82 ? -11.978 10.860 9.576 1.00 91.75 82 LYS A C 1
ATOM 610 O O . LYS A 1 82 ? -13.197 10.719 9.679 1.00 91.75 82 LYS A O 1
ATOM 615 N N . ALA A 1 83 ? -11.187 9.871 9.157 1.00 91.44 83 ALA A N 1
ATOM 616 C CA . ALA A 1 83 ? -11.709 8.563 8.798 1.00 91.44 83 ALA A CA 1
ATOM 617 C C . ALA A 1 83 ? -12.355 7.862 10.013 1.00 91.44 83 ALA A C 1
ATOM 619 O O . ALA A 1 83 ? -11.802 7.884 11.120 1.00 91.44 83 ALA A O 1
ATOM 620 N N . PRO A 1 84 ? -13.509 7.192 9.834 1.00 85.12 84 PRO A N 1
ATOM 621 C CA . PRO A 1 84 ? -14.151 6.446 10.908 1.00 85.12 84 PRO A CA 1
ATOM 622 C C . PRO A 1 84 ? -13.244 5.353 11.493 1.00 85.12 84 PRO A C 1
ATOM 624 O O . PRO A 1 84 ? -12.710 4.511 10.770 1.00 85.12 84 PRO A O 1
ATOM 627 N N . LYS A 1 85 ? -13.137 5.304 12.824 1.00 83.00 85 LYS A N 1
ATOM 628 C CA . LYS A 1 85 ? -12.348 4.301 13.562 1.00 83.00 85 LYS A CA 1
ATOM 629 C C . LYS A 1 85 ? -13.104 2.964 13.660 1.00 83.00 85 LYS A C 1
ATOM 631 O O . LYS A 1 85 ? -13.598 2.589 14.717 1.00 83.00 85 LYS A O 1
ATOM 636 N N . LYS A 1 86 ? -13.244 2.257 12.534 1.00 86.94 86 LYS A N 1
ATOM 637 C CA . LYS A 1 86 ? -14.038 1.014 12.391 1.00 86.94 86 LYS A CA 1
ATOM 638 C C . LYS A 1 86 ? -13.278 -0.266 12.767 1.00 86.94 86 LYS A C 1
ATOM 640 O O . LYS A 1 86 ? -13.367 -1.264 12.061 1.00 86.94 86 LYS A O 1
ATOM 645 N N . GLY A 1 87 ? -12.475 -0.274 13.830 1.00 91.31 87 GLY A N 1
ATOM 646 C CA . GLY A 1 87 ? -11.738 -1.501 14.174 1.00 91.31 87 GLY A CA 1
ATOM 647 C C . GLY A 1 87 ? -10.421 -1.696 13.398 1.00 91.31 87 GLY A C 1
ATOM 648 O O . GLY A 1 87 ? -9.608 -2.517 13.803 1.00 91.31 87 GLY A O 1
ATOM 649 N N . TRP A 1 88 ? -10.139 -0.909 12.361 1.00 95.31 88 TRP A N 1
ATOM 650 C CA . TRP A 1 88 ? -8.931 -1.046 11.536 1.00 95.31 88 TRP A CA 1
ATOM 651 C C . TRP A 1 88 ? -7.820 -0.053 11.925 1.00 95.31 88 TRP A C 1
ATOM 653 O O . TRP A 1 88 ? -8.140 1.081 12.291 1.00 95.31 88 TRP A O 1
ATOM 663 N N . PRO A 1 89 ? -6.530 -0.444 11.861 1.00 96.19 89 PRO A N 1
ATOM 664 C CA . PRO A 1 89 ? -5.415 0.493 12.003 1.00 96.19 89 PRO A CA 1
ATOM 665 C C . PRO A 1 89 ? -5.445 1.601 10.939 1.00 96.19 89 PRO A C 1
ATOM 667 O O . PRO A 1 89 ? -5.807 1.363 9.786 1.00 96.19 89 PRO A O 1
ATOM 670 N N . ALA A 1 90 ? -5.018 2.807 11.302 1.00 97.06 90 ALA A N 1
ATOM 671 C CA . ALA A 1 90 ? -4.642 3.802 10.305 1.00 97.06 90 ALA A CA 1
ATOM 672 C C . ALA A 1 90 ? -3.324 3.372 9.654 1.00 97.06 90 ALA A C 1
ATOM 674 O O . ALA A 1 90 ? -2.478 2.796 10.335 1.00 97.06 90 ALA A O 1
ATOM 675 N N . ILE A 1 91 ? -3.145 3.643 8.364 1.00 98.06 91 ILE A N 1
ATOM 676 C CA . ILE A 1 91 ? -1.911 3.337 7.635 1.00 98.06 91 ILE A CA 1
ATOM 677 C C . ILE A 1 91 ? -1.309 4.598 7.022 1.00 98.06 91 ILE A C 1
ATOM 679 O O . ILE A 1 91 ? -2.026 5.543 6.691 1.00 98.06 91 ILE A O 1
ATOM 683 N N . ARG A 1 92 ? 0.011 4.586 6.850 1.00 98.44 92 ARG A N 1
ATOM 684 C CA . ARG A 1 92 ? 0.752 5.519 6.003 1.00 98.44 92 ARG A CA 1
ATOM 685 C C . ARG A 1 92 ? 1.767 4.725 5.192 1.00 98.44 92 ARG A C 1
ATOM 687 O O . ARG A 1 92 ? 2.570 3.983 5.755 1.00 98.44 92 ARG A O 1
ATOM 694 N N . ILE A 1 93 ? 1.739 4.896 3.877 1.00 98.75 93 ILE A N 1
ATOM 695 C CA . ILE A 1 93 ? 2.644 4.237 2.944 1.00 98.75 93 ILE A CA 1
ATOM 696 C C . ILE A 1 93 ? 3.347 5.298 2.107 1.00 98.75 93 ILE A C 1
ATOM 698 O O . ILE A 1 93 ? 2.696 6.013 1.351 1.00 98.75 93 ILE A O 1
ATOM 702 N N . GLN A 1 94 ? 4.669 5.391 2.221 1.00 98.56 94 GLN A N 1
ATOM 703 C CA . GLN A 1 94 ? 5.485 6.157 1.280 1.00 98.56 94 GLN A CA 1
ATOM 704 C C . GLN A 1 94 ? 5.804 5.249 0.096 1.00 98.56 94 GLN A C 1
ATOM 706 O O . GLN A 1 94 ? 6.433 4.203 0.278 1.00 98.56 94 GLN A O 1
ATOM 711 N N . LEU A 1 95 ? 5.384 5.624 -1.111 1.00 98.44 95 LEU A N 1
ATOM 712 C CA . LEU A 1 95 ? 5.813 4.913 -2.314 1.00 98.44 95 LEU A CA 1
ATOM 713 C C . LEU A 1 95 ? 7.297 5.207 -2.569 1.00 98.44 95 LEU A C 1
ATOM 715 O O . LEU A 1 95 ? 7.719 6.359 -2.435 1.00 98.44 95 LEU A O 1
ATOM 719 N N . ALA A 1 96 ? 8.060 4.182 -2.962 1.00 97.44 96 ALA A N 1
ATOM 720 C CA . ALA A 1 96 ? 9.446 4.352 -3.400 1.00 97.44 96 ALA A CA 1
ATOM 721 C C . ALA A 1 96 ? 9.523 5.280 -4.619 1.00 97.44 96 ALA A C 1
ATOM 723 O O . ALA A 1 96 ? 8.536 5.403 -5.347 1.00 97.44 96 ALA A O 1
ATOM 724 N N . ASP A 1 97 ? 10.681 5.895 -4.852 1.00 96.00 97 ASP A N 1
ATOM 725 C CA . ASP A 1 97 ? 10.992 6.614 -6.091 1.00 96.00 97 ASP A CA 1
ATOM 726 C C . ASP A 1 97 ? 10.916 5.666 -7.312 1.00 96.00 97 ASP A C 1
ATOM 728 O O . ASP A 1 97 ? 11.146 4.463 -7.148 1.00 96.00 97 ASP A O 1
ATOM 732 N N . PRO A 1 98 ? 10.526 6.134 -8.521 1.00 94.00 98 PRO A N 1
ATOM 733 C CA . PRO A 1 98 ? 10.375 5.260 -9.669 1.00 94.00 98 PRO A CA 1
ATOM 734 C C . PRO A 1 98 ? 11.708 4.646 -10.074 1.00 94.00 98 PRO A C 1
ATOM 736 O O . PRO A 1 98 ? 11.683 3.533 -10.562 1.00 94.00 98 PRO A O 1
ATOM 739 N N . ASP A 1 99 ? 12.847 5.300 -9.850 1.00 93.12 99 ASP A N 1
ATOM 740 C CA . ASP A 1 99 ? 14.143 4.829 -10.350 1.00 93.12 99 ASP A CA 1
ATOM 741 C C . ASP A 1 99 ? 14.915 3.977 -9.332 1.00 93.12 99 ASP A C 1
ATOM 743 O O . ASP A 1 99 ? 16.012 3.495 -9.615 1.00 93.12 99 ASP A O 1
ATOM 747 N N . GLY A 1 100 ? 14.317 3.725 -8.167 1.00 92.88 100 GLY A N 1
ATOM 748 C CA . GLY A 1 100 ? 14.874 2.876 -7.121 1.00 92.88 100 GLY A CA 1
ATOM 749 C C . GLY A 1 100 ? 14.682 3.471 -5.735 1.00 92.88 100 GLY A C 1
ATOM 750 O O . GLY A 1 100 ? 14.695 4.682 -5.541 1.00 92.88 100 GLY A O 1
ATOM 751 N N . GLY A 1 101 ? 14.524 2.617 -4.729 1.00 94.50 101 GLY A N 1
ATOM 752 C CA . GLY A 1 101 ? 14.391 3.072 -3.350 1.00 94.50 101 GLY A CA 1
ATOM 753 C C . GLY A 1 101 ? 13.605 2.110 -2.482 1.00 94.50 101 GLY A C 1
ATOM 754 O O . GLY A 1 101 ? 13.521 0.913 -2.761 1.00 94.50 101 GLY A O 1
ATOM 755 N N . ARG A 1 102 ? 13.025 2.656 -1.411 1.00 96.62 102 ARG A N 1
ATOM 756 C CA . ARG A 1 102 ? 12.306 1.892 -0.397 1.00 96.62 102 ARG A CA 1
ATOM 757 C C . ARG A 1 102 ? 10.878 2.395 -0.233 1.00 96.62 102 ARG A C 1
ATOM 759 O O . ARG A 1 102 ? 10.645 3.587 -0.073 1.00 96.62 102 ARG A O 1
ATOM 766 N N . PHE A 1 103 ? 9.932 1.468 -0.201 1.00 98.19 103 PHE A N 1
ATOM 767 C CA . PHE A 1 103 ? 8.575 1.717 0.259 1.00 98.19 103 PHE A CA 1
ATOM 768 C C . PHE A 1 103 ? 8.562 1.757 1.784 1.00 98.19 103 PHE A C 1
ATOM 770 O O . PHE A 1 103 ? 8.956 0.783 2.429 1.00 98.19 103 PHE A O 1
ATOM 777 N N . GLU A 1 104 ? 8.059 2.824 2.389 1.00 98.19 104 GLU A N 1
ATOM 778 C CA . GLU A 1 104 ? 7.891 2.881 3.844 1.00 98.19 104 GLU A CA 1
ATOM 779 C C . GLU A 1 104 ? 6.457 2.539 4.213 1.00 98.19 104 GLU A C 1
ATOM 781 O O . GLU A 1 104 ? 5.526 2.954 3.533 1.00 98.19 104 GLU A O 1
ATOM 786 N N . PHE A 1 105 ? 6.278 1.783 5.291 1.00 98.38 105 PHE A N 1
ATOM 787 C CA . PHE A 1 105 ? 4.968 1.407 5.801 1.00 98.38 105 PHE A CA 1
ATOM 788 C C . PHE A 1 105 ? 4.941 1.655 7.299 1.00 98.38 105 PHE A C 1
ATOM 790 O O . PHE A 1 105 ? 5.782 1.127 8.030 1.00 98.38 105 PHE A O 1
ATOM 797 N N . SER A 1 106 ? 3.943 2.398 7.752 1.00 98.06 106 SER A N 1
ATOM 798 C CA . SER A 1 106 ? 3.583 2.479 9.157 1.00 98.06 106 SER A CA 1
ATOM 799 C C . SER A 1 106 ? 2.088 2.267 9.329 1.00 98.06 106 SER A C 1
ATOM 801 O O . SER A 1 106 ? 1.275 2.543 8.442 1.00 98.06 106 SER A O 1
ATOM 803 N N . SER A 1 107 ? 1.729 1.737 10.490 1.00 97.12 107 SER A N 1
ATOM 804 C CA . SER A 1 107 ? 0.344 1.552 10.889 1.00 97.12 107 SER A CA 1
ATOM 805 C C . SER A 1 107 ? 0.187 1.891 12.356 1.00 97.12 107 SER A C 1
ATOM 807 O O . SER A 1 107 ? 1.090 1.603 13.132 1.00 97.12 107 SER A O 1
ATOM 809 N N . GLU A 1 108 ? -0.957 2.453 12.720 1.00 95.19 108 GLU A N 1
ATOM 810 C CA . GLU A 1 108 ? -1.252 2.892 14.079 1.00 95.19 108 GLU A CA 1
ATOM 811 C C . GLU A 1 108 ? -2.667 2.460 14.475 1.00 95.19 108 GLU A C 1
ATOM 813 O O . GLU A 1 108 ? -3.662 2.813 13.826 1.00 95.19 108 GLU A O 1
ATOM 818 N N . CYS A 1 109 ? -2.788 1.727 15.578 1.00 94.06 109 CYS A N 1
ATOM 819 C CA . CYS A 1 109 ? -4.090 1.437 16.162 1.00 94.06 109 CYS A CA 1
ATOM 820 C C . CYS A 1 109 ? -4.627 2.616 17.000 1.00 94.06 109 CYS A C 1
ATOM 822 O O . CYS A 1 109 ? -4.364 2.728 18.193 1.00 94.06 109 CYS A O 1
ATOM 824 N N . ARG A 1 110 ? -5.470 3.468 16.401 1.00 90.75 110 ARG A N 1
ATOM 825 C CA . ARG A 1 110 ? -6.029 4.691 17.033 1.00 90.75 110 ARG A CA 1
ATOM 826 C C . ARG A 1 110 ? -7.180 4.459 18.035 1.00 90.75 110 ARG A C 1
ATOM 828 O O . ARG A 1 110 ? -8.017 5.348 18.244 1.00 90.75 110 ARG A O 1
ATOM 835 N N . GLN A 1 111 ? -7.278 3.258 18.601 1.00 88.56 111 GLN A N 1
ATOM 836 C CA . GLN A 1 111 ? -8.367 2.788 19.471 1.00 88.56 111 GLN A CA 1
ATOM 837 C C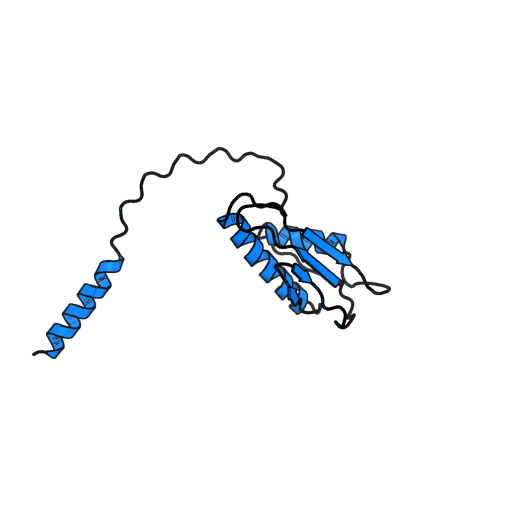 . GLN A 1 111 ? -7.880 1.660 20.397 1.00 88.56 111 GLN A C 1
ATOM 839 O O . GLN A 1 111 ? -6.794 1.126 20.208 1.00 88.56 111 GLN A O 1
ATOM 844 N N . LYS A 1 112 ? -8.704 1.238 21.369 1.00 88.38 112 LYS A N 1
ATOM 845 C CA . LYS A 1 112 ? -8.313 0.224 22.374 1.00 88.38 112 LYS A CA 1
ATOM 846 C C . LYS A 1 112 ? -7.906 -1.134 21.783 1.00 88.38 112 LYS A C 1
ATOM 848 O O . LYS A 1 112 ? -7.075 -1.822 22.365 1.00 88.38 112 LYS A O 1
ATOM 853 N N . ARG A 1 113 ? -8.531 -1.561 20.681 1.00 90.12 113 ARG A N 1
ATOM 854 C CA . ARG A 1 113 ? -8.241 -2.839 20.018 1.00 90.12 113 ARG A CA 1
ATOM 855 C C . ARG A 1 113 ? -8.505 -2.723 18.522 1.00 90.12 113 ARG A C 1
ATOM 857 O O . ARG A 1 113 ? -9.585 -2.291 18.132 1.00 90.12 113 ARG A O 1
ATOM 864 N N . CYS A 1 114 ? -7.542 -3.147 17.711 1.00 94.00 114 CYS A N 1
ATOM 865 C CA . CYS A 1 114 ? -7.708 -3.284 16.268 1.00 94.00 114 CYS A CA 1
ATOM 866 C C . CYS A 1 114 ? -7.955 -4.742 15.870 1.00 94.00 114 CYS A C 1
ATOM 868 O O . CYS A 1 114 ? -7.519 -5.666 16.555 1.00 94.00 114 CYS A O 1
ATOM 870 N N . ILE A 1 115 ? -8.650 -4.921 14.747 1.00 93.94 115 ILE A N 1
ATOM 871 C CA . ILE A 1 115 ? -8.974 -6.203 14.109 1.00 93.94 115 ILE A CA 1
ATOM 872 C C . ILE A 1 115 ? -7.693 -6.956 13.740 1.00 93.94 115 ILE A C 1
ATOM 874 O O . ILE A 1 115 ? -7.622 -8.171 13.894 1.00 93.94 115 ILE A O 1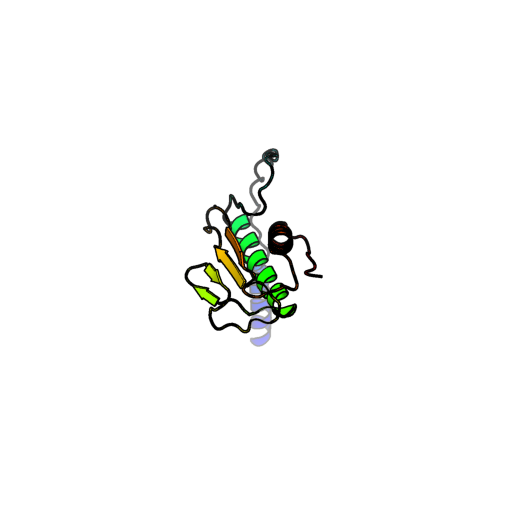
ATOM 878 N N . ILE A 1 116 ? -6.667 -6.223 13.305 1.00 94.88 116 ILE A N 1
ATOM 879 C CA . ILE A 1 116 ? -5.363 -6.756 12.926 1.00 94.88 116 ILE A CA 1
ATOM 880 C C . ILE A 1 116 ? -4.256 -6.025 13.689 1.00 94.88 116 ILE A C 1
ATOM 882 O O . ILE A 1 116 ? -4.326 -4.814 13.906 1.00 94.88 116 ILE A O 1
ATOM 886 N N . LYS A 1 117 ? -3.234 -6.774 14.119 1.00 94.19 117 LYS A N 1
ATOM 887 C CA . LYS A 1 117 ? -2.026 -6.210 14.737 1.00 94.19 117 LYS A CA 1
ATOM 888 C C . LYS A 1 117 ? -1.162 -5.533 13.674 1.00 94.19 117 LYS A C 1
ATOM 890 O O . LYS A 1 117 ? -1.032 -6.055 12.569 1.00 94.19 117 LYS A O 1
ATOM 895 N N . GLU A 1 118 ? -0.490 -4.451 14.048 1.00 94.50 118 GLU A N 1
ATOM 896 C CA . GLU A 1 118 ? 0.405 -3.681 13.169 1.00 94.50 118 GLU A CA 1
ATOM 897 C C . GLU A 1 118 ? 1.493 -4.558 12.524 1.00 94.50 118 GLU A C 1
ATOM 899 O O . GLU A 1 118 ? 1.695 -4.518 11.314 1.00 94.50 118 GLU A O 1
ATOM 904 N N . SER A 1 119 ? 2.118 -5.457 13.294 1.00 94.62 119 SER A N 1
ATOM 905 C CA . SER A 1 119 ? 3.138 -6.383 12.776 1.00 94.62 119 SER A CA 1
ATOM 906 C C . SER A 1 119 ? 2.596 -7.371 11.738 1.00 94.62 119 SER A C 1
ATOM 908 O O . SER A 1 119 ? 3.266 -7.676 10.749 1.00 94.62 119 SER A O 1
ATOM 910 N N . ARG A 1 120 ? 1.363 -7.858 11.929 1.00 95.81 120 ARG A N 1
ATOM 911 C CA . ARG A 1 120 ? 0.695 -8.738 10.964 1.00 95.81 120 ARG A CA 1
ATOM 912 C C . ARG A 1 120 ? 0.310 -7.966 9.705 1.00 95.81 120 ARG A C 1
ATOM 914 O O . ARG A 1 120 ? 0.464 -8.502 8.612 1.00 95.81 120 ARG A O 1
ATOM 921 N N . LEU A 1 121 ? -0.136 -6.721 9.853 1.00 97.00 121 LEU A N 1
ATOM 922 C CA . LEU A 1 121 ? -0.472 -5.860 8.726 1.00 97.00 121 LEU A CA 1
ATOM 923 C C . LEU A 1 121 ? 0.768 -5.524 7.881 1.00 97.00 121 LEU A C 1
ATOM 925 O O . LEU A 1 121 ? 0.719 -5.670 6.663 1.00 97.00 121 LEU A O 1
ATOM 929 N N . LEU A 1 122 ? 1.903 -5.207 8.514 1.00 96.88 122 LEU A N 1
ATOM 930 C CA . LEU A 1 122 ? 3.191 -5.033 7.831 1.00 96.88 122 LEU A CA 1
ATOM 931 C C . LEU A 1 122 ? 3.635 -6.314 7.102 1.00 96.88 122 LEU A C 1
ATOM 933 O O . LEU A 1 122 ? 4.100 -6.258 5.965 1.00 96.88 122 LEU A O 1
ATOM 937 N N . SER A 1 123 ? 3.477 -7.482 7.731 1.00 96.25 123 SER A N 1
ATOM 938 C CA . SER A 1 123 ? 3.766 -8.773 7.089 1.00 96.25 123 SER A CA 1
ATOM 939 C C . SER A 1 123 ? 2.877 -9.019 5.864 1.00 96.25 123 SER A C 1
ATOM 941 O O . SER A 1 123 ? 3.375 -9.483 4.834 1.00 96.25 123 SER A O 1
ATOM 943 N N . CYS A 1 124 ? 1.591 -8.660 5.937 1.00 96.94 124 CYS A N 1
ATOM 944 C CA . CYS A 1 124 ? 0.713 -8.693 4.773 1.00 96.94 124 CYS A CA 1
ATOM 945 C C . CYS A 1 124 ? 1.193 -7.742 3.683 1.00 96.94 124 CYS A C 1
ATOM 947 O O . CYS A 1 124 ? 1.353 -8.181 2.551 1.00 96.94 124 CYS A O 1
ATOM 949 N N . TYR A 1 125 ? 1.496 -6.488 4.016 1.00 97.94 125 TYR A N 1
ATOM 950 C CA . TYR A 1 125 ? 1.991 -5.517 3.044 1.00 97.94 125 TYR A CA 1
ATOM 951 C C . TYR A 1 125 ? 3.233 -6.028 2.294 1.00 97.94 125 TYR A C 1
ATOM 953 O O . TYR A 1 125 ? 3.266 -6.025 1.066 1.00 97.94 125 TYR A O 1
ATOM 961 N N . ARG A 1 126 ? 4.215 -6.585 3.015 1.00 97.50 126 ARG A N 1
ATOM 962 C CA . ARG A 1 126 ? 5.404 -7.211 2.407 1.00 97.50 126 ARG A CA 1
ATOM 963 C C . ARG A 1 126 ? 5.056 -8.379 1.483 1.00 97.50 126 ARG A C 1
ATOM 965 O O . ARG A 1 126 ? 5.664 -8.519 0.429 1.00 97.50 126 ARG A O 1
ATOM 972 N N . SER A 1 127 ? 4.052 -9.180 1.843 1.00 96.81 127 SER A N 1
ATOM 973 C CA . SER A 1 127 ? 3.575 -10.274 0.989 1.00 96.81 127 SER A CA 1
ATOM 974 C C . SER A 1 127 ? 3.017 -9.746 -0.336 1.00 96.81 127 SER A C 1
ATOM 976 O O . SER A 1 127 ? 3.351 -10.295 -1.382 1.00 96.81 127 SER A O 1
ATOM 978 N N . TYR A 1 128 ? 2.262 -8.641 -0.320 1.00 97.25 128 TYR A N 1
ATOM 979 C CA . TYR A 1 128 ? 1.789 -7.999 -1.553 1.00 97.25 128 TYR A CA 1
ATOM 980 C C . TYR A 1 128 ? 2.948 -7.517 -2.420 1.00 97.25 128 TYR A C 1
ATOM 982 O O . TYR A 1 128 ? 2.929 -7.757 -3.625 1.00 97.25 128 TYR A O 1
ATOM 990 N N . LEU A 1 129 ? 3.977 -6.895 -1.832 1.00 97.31 129 LEU A N 1
ATOM 991 C CA . LEU A 1 129 ? 5.159 -6.447 -2.581 1.00 97.31 129 LEU A CA 1
ATOM 992 C C . LEU A 1 129 ? 5.894 -7.609 -3.267 1.00 97.31 129 LEU A C 1
ATOM 994 O O . LEU A 1 129 ? 6.345 -7.459 -4.405 1.00 97.31 129 LEU A O 1
ATOM 998 N N . ASP A 1 130 ? 5.918 -8.782 -2.634 1.00 95.75 130 ASP A N 1
ATOM 999 C CA . ASP A 1 130 ? 6.433 -10.036 -3.201 1.00 95.75 130 ASP A CA 1
ATOM 1000 C C . ASP A 1 130 ? 5.499 -10.678 -4.247 1.00 95.75 130 ASP A C 1
ATOM 1002 O O . ASP A 1 130 ? 5.872 -11.659 -4.888 1.00 95.75 130 ASP A O 1
ATOM 1006 N N . GLY A 1 131 ? 4.282 -10.159 -4.438 1.00 94.12 131 GLY A N 1
ATOM 1007 C CA . GLY A 1 131 ? 3.270 -10.756 -5.316 1.00 94.12 131 GLY A CA 1
ATOM 1008 C C . GLY A 1 131 ? 2.564 -11.974 -4.714 1.00 94.12 131 GLY A C 1
ATOM 1009 O O . GLY A 1 131 ? 2.035 -12.804 -5.448 1.00 94.12 131 GLY A O 1
ATOM 1010 N N . LYS A 1 132 ? 2.566 -12.099 -3.385 1.00 93.88 132 LYS A N 1
ATOM 1011 C CA . LYS A 1 132 ? 1.897 -13.162 -2.629 1.00 93.88 132 LYS A CA 1
ATOM 1012 C C . LYS A 1 132 ? 0.591 -12.638 -2.035 1.00 93.88 132 LYS A C 1
ATOM 1014 O O . LYS A 1 132 ? 0.503 -11.492 -1.601 1.00 93.88 132 LYS A O 1
ATOM 1019 N N . ALA A 1 133 ? -0.410 -13.507 -1.944 1.00 88.12 133 ALA A N 1
ATOM 1020 C CA . ALA A 1 133 ? -1.654 -13.180 -1.258 1.00 88.12 133 ALA A CA 1
ATOM 1021 C C . ALA A 1 133 ? -1.436 -13.058 0.262 1.00 88.12 133 ALA A C 1
ATOM 1023 O O . ALA A 1 133 ? -0.692 -13.842 0.855 1.00 88.12 133 ALA A O 1
ATOM 1024 N N . CYS A 1 134 ? -2.147 -12.133 0.913 1.00 92.38 134 CYS A N 1
ATOM 1025 C CA . CYS A 1 134 ? -2.290 -12.124 2.367 1.00 92.38 134 CYS A CA 1
ATOM 1026 C C . CYS A 1 134 ? -3.750 -11.960 2.767 1.00 92.38 134 CYS A C 1
ATOM 1028 O O . CYS A 1 134 ? -4.454 -11.109 2.231 1.00 92.38 134 CYS A O 1
ATOM 1030 N N . ARG A 1 135 ? -4.186 -12.746 3.753 1.00 87.88 135 ARG A N 1
ATOM 1031 C CA . ARG A 1 135 ? -5.497 -12.587 4.382 1.00 87.88 135 ARG A CA 1
ATOM 1032 C C . ARG A 1 135 ? -5.362 -11.755 5.649 1.00 87.88 135 ARG A C 1
ATOM 1034 O O . ARG A 1 135 ? -4.506 -12.034 6.494 1.00 87.88 135 ARG A O 1
ATOM 1041 N N . PHE A 1 136 ? -6.239 -10.765 5.786 1.00 86.06 136 PHE A N 1
ATOM 1042 C CA . PHE A 1 136 ? -6.324 -9.911 6.971 1.00 86.06 136 PHE A CA 1
ATOM 1043 C C . PHE A 1 136 ? -7.008 -10.593 8.173 1.00 86.06 136 PHE A C 1
ATOM 1045 O O . PHE A 1 136 ? -7.050 -10.008 9.254 1.00 86.06 136 PHE A O 1
ATOM 1052 N N . ARG A 1 137 ? -7.531 -11.814 7.988 1.00 69.94 137 ARG A N 1
ATOM 1053 C CA . ARG A 1 137 ? -8.173 -12.665 8.997 1.00 69.94 137 ARG A CA 1
ATOM 1054 C C . ARG A 1 137 ? -7.646 -14.089 8.900 1.00 69.94 137 ARG A C 1
ATOM 1056 O O . ARG A 1 137 ? -7.472 -14.560 7.751 1.00 69.94 137 ARG A O 1
#

Organism: Pseudomonas nitroreducens (NCBI:txid46680)

Secondary structure (DSSP, 8-state):
-HHHHHHHHHHHHHGGGG----PPPPPPPPPP--S---TTEE-SHHHHHHHHHHHHHHHHHHHHTTPPPPEEETTEEE--TTS--SSPPEEEEEPPPTTSEE-EEEEE--SS--SS-HHHHHHHHHHHHTT------